Protein AF-A0A848WDE3-F1 (afdb_monomer_lite)

Structure (mmCIF, N/CA/C/O backbone):
data_AF-A0A848WDE3-F1
#
_entry.id   AF-A0A848WDE3-F1
#
loop_
_atom_site.group_PDB
_atom_site.id
_atom_site.type_symbol
_atom_site.label_atom_id
_atom_site.label_alt_id
_atom_site.label_comp_id
_atom_site.label_asym_id
_atom_site.label_entity_id
_atom_site.label_seq_id
_atom_site.pdbx_PDB_ins_code
_atom_site.Cartn_x
_atom_site.Cartn_y
_atom_site.Cartn_z
_atom_site.occupancy
_atom_site.B_iso_or_equiv
_atom_site.auth_seq_id
_atom_site.auth_comp_id
_atom_site.auth_asym_id
_atom_site.auth_atom_id
_atom_site.pdbx_PDB_model_num
ATOM 1 N N . MET A 1 1 ? 12.194 -6.482 -6.411 1.00 38.22 1 MET A N 1
ATOM 2 C CA . MET A 1 1 ? 11.096 -7.469 -6.419 1.00 38.22 1 MET A CA 1
ATOM 3 C C . MET A 1 1 ? 10.089 -7.005 -5.392 1.00 38.22 1 MET A C 1
ATOM 5 O O . MET 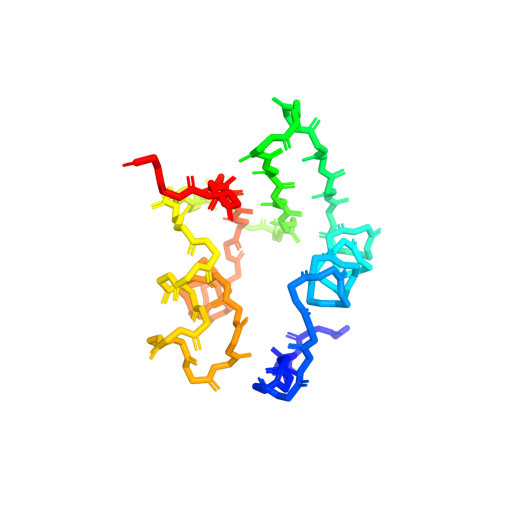A 1 1 ? 10.497 -6.881 -4.248 1.00 38.22 1 MET A O 1
ATOM 9 N N . VAL A 1 2 ? 8.825 -6.813 -5.764 1.00 41.25 2 VAL A N 1
ATOM 10 C CA . VAL A 1 2 ? 7.710 -7.017 -4.822 1.00 41.25 2 VAL A CA 1
ATOM 11 C C . VAL A 1 2 ? 6.740 -8.004 -5.457 1.00 41.25 2 VAL A C 1
ATOM 13 O O . VAL A 1 2 ? 5.555 -7.754 -5.580 1.00 41.25 2 VAL A O 1
ATOM 16 N N . ALA A 1 3 ? 7.279 -9.140 -5.898 1.00 42.62 3 ALA A N 1
ATOM 17 C CA . ALA A 1 3 ? 6.444 -10.280 -6.221 1.00 42.62 3 ALA A CA 1
ATOM 18 C C . ALA A 1 3 ? 5.908 -10.830 -4.889 1.00 42.62 3 ALA A C 1
ATOM 20 O O . ALA A 1 3 ? 6.680 -11.377 -4.103 1.00 42.62 3 ALA A O 1
ATOM 21 N N . GLY A 1 4 ? 4.615 -10.649 -4.616 1.00 55.66 4 GLY A N 1
ATOM 22 C CA . GLY A 1 4 ? 3.922 -11.362 -3.538 1.00 55.66 4 GLY A CA 1
ATOM 23 C C . GLY A 1 4 ? 4.233 -10.907 -2.109 1.00 55.66 4 GLY A C 1
ATOM 24 O O . GLY A 1 4 ? 4.322 -11.751 -1.218 1.00 55.66 4 GLY A O 1
ATOM 25 N N . ALA A 1 5 ? 4.387 -9.602 -1.857 1.00 68.06 5 ALA A N 1
ATOM 26 C CA . ALA A 1 5 ? 4.349 -9.126 -0.475 1.00 68.06 5 ALA A CA 1
ATOM 27 C C . ALA A 1 5 ? 2.942 -9.371 0.086 1.00 68.06 5 ALA A C 1
ATOM 29 O O . ALA A 1 5 ? 1.984 -8.738 -0.334 1.00 68.06 5 ALA A O 1
ATOM 30 N N . ALA A 1 6 ? 2.818 -10.312 1.013 1.00 85.12 6 ALA A N 1
ATOM 31 C CA . ALA A 1 6 ? 1.633 -10.455 1.838 1.00 85.12 6 ALA A CA 1
ATOM 32 C C . ALA A 1 6 ? 1.971 -9.960 3.246 1.00 85.12 6 ALA A C 1
ATOM 34 O O . ALA A 1 6 ? 3.031 -10.284 3.788 1.00 85.12 6 ALA A O 1
ATOM 35 N N . LEU A 1 7 ? 1.084 -9.168 3.837 1.00 91.75 7 LEU A N 1
ATOM 36 C CA . LEU A 1 7 ? 1.172 -8.766 5.233 1.00 91.75 7 LEU A CA 1
ATOM 37 C C . LEU A 1 7 ? 0.336 -9.723 6.081 1.00 91.75 7 LEU A C 1
ATOM 39 O O . LEU A 1 7 ? -0.816 -10.008 5.764 1.00 91.75 7 LEU A O 1
ATOM 43 N N . SER A 1 8 ? 0.929 -10.221 7.168 1.00 89.75 8 SER A N 1
ATOM 44 C CA . SER A 1 8 ? 0.253 -11.158 8.068 1.00 89.75 8 SER A CA 1
ATOM 45 C C . SER A 1 8 ? -0.988 -10.530 8.707 1.00 89.75 8 SER A C 1
ATOM 47 O O . SER A 1 8 ? -0.969 -9.371 9.132 1.00 89.75 8 SER A O 1
ATOM 49 N N . ALA A 1 9 ? -2.044 -11.334 8.853 1.00 88.94 9 ALA A N 1
ATOM 50 C CA . ALA A 1 9 ? -3.253 -10.955 9.575 1.00 88.94 9 ALA A CA 1
ATOM 51 C C . ALA A 1 9 ? -3.004 -10.710 11.075 1.00 88.94 9 ALA A C 1
ATOM 53 O O . ALA A 1 9 ? -3.784 -9.990 11.696 1.00 88.94 9 ALA A O 1
ATOM 54 N N . ASP A 1 10 ? -1.912 -11.241 11.636 1.00 92.44 10 ASP A N 1
ATOM 55 C CA . ASP A 1 10 ? -1.578 -11.136 13.064 1.00 92.44 10 ASP A CA 1
ATOM 56 C C . ASP A 1 10 ? -0.977 -9.777 13.464 1.00 92.44 10 ASP A C 1
ATOM 58 O O . ASP A 1 10 ? -0.828 -9.496 14.652 1.00 92.44 10 ASP A O 1
ATOM 62 N N . LEU A 1 11 ? -0.622 -8.923 12.497 1.00 94.44 11 LEU A N 1
ATOM 63 C CA . LEU A 1 11 ? -0.069 -7.597 12.783 1.00 94.44 11 LEU A CA 1
ATOM 64 C C . LEU A 1 11 ? -1.104 -6.713 13.495 1.00 94.44 11 LEU A C 1
ATOM 66 O O . LEU A 1 11 ? -2.292 -6.725 13.177 1.00 94.44 11 LEU A O 1
ATOM 70 N N . SER A 1 12 ? -0.673 -5.870 14.426 1.00 95.38 12 SER A N 1
ATOM 71 C CA . SER A 1 12 ? -1.489 -4.734 14.865 1.00 95.38 12 SER A CA 1
ATOM 72 C C . SER A 1 12 ? -1.664 -3.717 13.728 1.00 95.38 12 SER A C 1
ATOM 74 O O . SER A 1 12 ? -0.885 -3.691 12.775 1.00 95.38 12 SER A O 1
ATOM 76 N N . ASP A 1 13 ? -2.655 -2.826 13.832 1.00 94.00 13 ASP A N 1
ATOM 77 C CA . ASP A 1 13 ? -2.865 -1.764 12.832 1.00 94.00 13 ASP A CA 1
ATOM 78 C C . ASP A 1 13 ? -1.617 -0.888 12.645 1.00 94.00 13 ASP A C 1
ATOM 80 O O . ASP A 1 13 ? -1.284 -0.489 11.530 1.00 94.00 13 ASP A O 1
ATOM 84 N N . ALA A 1 14 ? -0.891 -0.623 13.735 1.00 94.19 14 ALA A N 1
ATOM 85 C CA . ALA A 1 14 ? 0.333 0.168 13.710 1.00 94.19 14 ALA A CA 1
ATOM 86 C C . ALA A 1 14 ? 1.484 -0.568 13.006 1.00 94.19 14 ALA A C 1
ATOM 88 O O . ALA A 1 14 ? 2.201 0.035 12.208 1.00 94.19 14 ALA A O 1
ATOM 89 N N . GLU A 1 15 ? 1.657 -1.865 13.274 1.00 96.12 15 GLU A N 1
ATOM 90 C CA . GLU A 1 15 ? 2.669 -2.688 12.600 1.00 96.12 15 GLU A CA 1
ATOM 91 C C . GLU A 1 15 ? 2.352 -2.849 11.115 1.00 96.12 15 GLU A C 1
ATOM 93 O O . GLU A 1 15 ? 3.247 -2.746 10.279 1.00 96.12 15 GLU A O 1
ATOM 98 N N . TRP A 1 16 ? 1.074 -3.023 10.782 1.00 95.38 16 TRP A N 1
ATOM 99 C CA . TRP A 1 16 ? 0.603 -3.089 9.407 1.00 95.38 16 TRP A CA 1
ATOM 100 C C . TRP A 1 16 ? 0.876 -1.783 8.652 1.00 95.38 16 TRP A C 1
ATOM 102 O O . TRP A 1 16 ? 1.473 -1.806 7.577 1.00 95.38 16 TRP A O 1
ATOM 112 N N . LEU A 1 17 ? 0.528 -0.629 9.237 1.00 95.31 17 LEU A N 1
ATOM 113 C CA . LEU A 1 17 ? 0.809 0.685 8.644 1.00 95.31 17 LEU A CA 1
ATOM 114 C C . LEU A 1 17 ? 2.309 0.921 8.470 1.00 95.31 17 LEU A C 1
ATOM 116 O O . LEU A 1 17 ? 2.730 1.513 7.475 1.00 95.31 17 LEU A O 1
ATOM 120 N N . LYS A 1 18 ? 3.125 0.458 9.422 1.00 95.81 18 LYS A N 1
ATOM 121 C CA . LYS A 1 18 ? 4.580 0.534 9.311 1.00 95.81 18 LYS A CA 1
ATOM 122 C C . LYS A 1 18 ? 5.091 -0.331 8.155 1.00 95.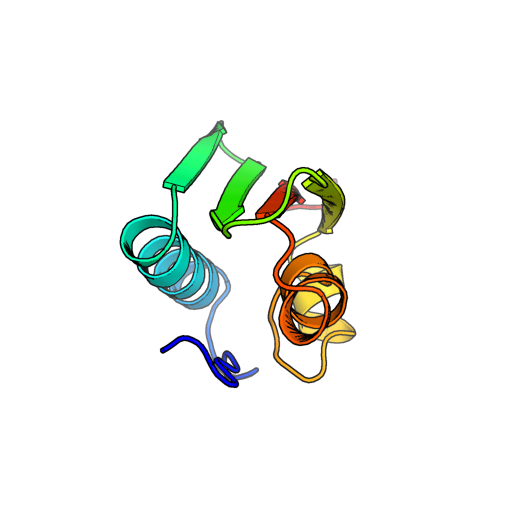81 18 LYS A C 1
ATOM 124 O O . LYS A 1 18 ? 5.884 0.154 7.357 1.00 95.81 18 LYS A O 1
ATOM 129 N N . ALA A 1 19 ? 4.625 -1.570 8.034 1.00 95.62 19 ALA A N 1
ATOM 130 C CA . ALA A 1 19 ? 5.030 -2.456 6.947 1.00 95.62 19 ALA A CA 1
ATOM 131 C C . ALA A 1 19 ? 4.603 -1.906 5.576 1.00 95.62 19 ALA A C 1
ATOM 133 O O . ALA A 1 19 ? 5.394 -1.902 4.636 1.00 95.62 19 ALA A O 1
ATOM 134 N N . LEU A 1 20 ? 3.386 -1.362 5.472 1.00 95.62 20 LEU A N 1
ATOM 135 C CA . LEU A 1 20 ? 2.926 -0.707 4.250 1.00 95.62 20 LEU A CA 1
ATOM 136 C C . LEU A 1 20 ? 3.774 0.524 3.902 1.00 95.62 20 LEU A C 1
ATOM 138 O O . LEU A 1 20 ? 4.074 0.751 2.731 1.00 95.62 20 LEU A O 1
ATOM 142 N N . ARG A 1 21 ? 4.176 1.312 4.907 1.00 96.25 21 ARG A N 1
ATOM 143 C CA . ARG A 1 21 ? 5.111 2.423 4.710 1.00 96.25 21 ARG A CA 1
ATOM 144 C C . ARG A 1 21 ? 6.439 1.935 4.153 1.00 96.25 21 ARG A C 1
ATOM 146 O O . ARG A 1 21 ? 6.897 2.512 3.178 1.00 96.25 21 ARG A O 1
ATOM 153 N N . ASP A 1 22 ? 7.019 0.888 4.735 1.00 95.62 22 ASP A N 1
ATOM 154 C CA . ASP A 1 22 ? 8.303 0.344 4.284 1.00 95.62 22 ASP A CA 1
ATOM 155 C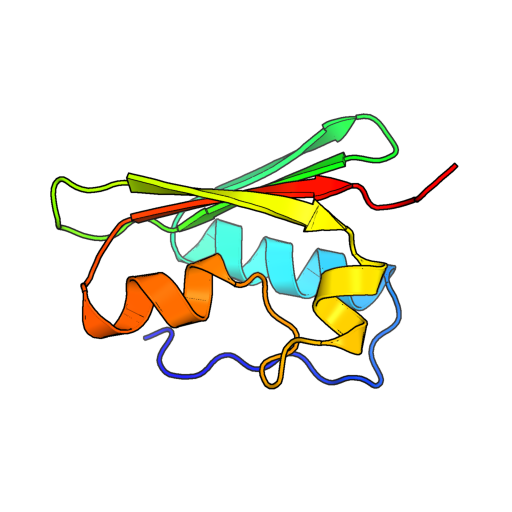 C . ASP A 1 22 ? 8.222 -0.093 2.800 1.00 95.62 22 ASP A C 1
ATOM 157 O O . ASP A 1 22 ? 9.140 0.169 2.021 1.00 95.62 22 ASP A O 1
ATOM 161 N N . ILE A 1 23 ? 7.095 -0.687 2.379 1.00 93.38 23 ILE A N 1
ATOM 162 C CA . ILE A 1 23 ? 6.821 -1.020 0.968 1.00 93.38 23 ILE A CA 1
ATOM 163 C C . ILE A 1 23 ? 6.738 0.251 0.113 1.00 93.38 23 ILE A C 1
ATOM 165 O O . ILE A 1 23 ? 7.416 0.359 -0.908 1.00 93.38 23 ILE A O 1
ATOM 169 N N . GLY A 1 24 ? 5.926 1.226 0.532 1.00 93.81 24 GLY A N 1
ATOM 170 C CA . GLY A 1 24 ? 5.766 2.491 -0.182 1.00 93.81 24 GLY A CA 1
ATOM 171 C C . GLY A 1 24 ? 7.086 3.244 -0.340 1.00 93.81 24 GLY A C 1
ATOM 172 O O . GLY A 1 24 ? 7.369 3.739 -1.416 1.00 93.81 24 GLY A O 1
ATOM 173 N N . GLU A 1 25 ? 7.929 3.292 0.689 1.00 93.69 25 GLU A N 1
ATOM 174 C CA . GLU A 1 25 ? 9.249 3.938 0.639 1.00 93.69 25 GLU A CA 1
ATOM 175 C C . GLU A 1 25 ? 10.268 3.171 -0.225 1.00 93.69 25 GLU A C 1
ATOM 177 O O . GLU A 1 25 ? 11.232 3.768 -0.701 1.00 93.69 25 GLU A O 1
ATOM 182 N N . THR A 1 26 ? 10.055 1.871 -0.457 1.00 93.56 26 THR A N 1
ATOM 183 C CA . THR A 1 26 ? 10.918 1.046 -1.320 1.00 93.56 26 THR A CA 1
ATOM 184 C C . THR A 1 26 ? 10.566 1.196 -2.801 1.00 93.56 26 THR A C 1
ATOM 186 O O . THR A 1 26 ? 11.462 1.275 -3.642 1.00 93.56 26 THR A O 1
ATOM 189 N N . ASP A 1 27 ? 9.274 1.237 -3.130 1.00 91.06 27 ASP A N 1
ATOM 190 C CA . ASP A 1 27 ? 8.776 1.139 -4.509 1.00 91.06 27 ASP A CA 1
ATOM 191 C C . ASP A 1 27 ? 8.050 2.396 -5.017 1.00 91.06 27 ASP A C 1
ATOM 193 O O . ASP A 1 27 ? 7.525 2.401 -6.131 1.00 91.06 27 ASP A O 1
ATOM 197 N N . GLY A 1 28 ? 7.999 3.462 -4.224 1.00 93.94 28 GLY A N 1
ATOM 198 C CA . GLY A 1 28 ? 7.355 4.720 -4.587 1.00 93.94 28 GLY A CA 1
ATOM 199 C C . GLY A 1 28 ? 7.373 5.715 -3.430 1.00 93.94 28 GLY A C 1
ATOM 200 O O . GLY A 1 28 ? 8.433 6.214 -3.053 1.00 93.94 28 GLY A O 1
ATOM 201 N N . TYR A 1 29 ? 6.202 6.024 -2.862 1.00 95.31 29 TYR A N 1
ATOM 202 C CA . TYR A 1 29 ? 6.138 6.798 -1.621 1.00 95.31 29 TYR A CA 1
ATOM 203 C C . TYR A 1 29 ? 4.999 6.372 -0.696 1.00 95.31 29 TYR A C 1
ATOM 205 O O . TYR A 1 29 ? 3.947 5.891 -1.116 1.00 95.31 29 TYR A O 1
ATOM 213 N N . PHE A 1 30 ? 5.185 6.654 0.589 1.00 97.62 30 PHE A N 1
ATOM 214 C CA . PHE A 1 30 ? 4.133 6.628 1.594 1.00 97.62 30 PHE A CA 1
ATOM 215 C C . PHE A 1 30 ? 3.997 8.012 2.229 1.00 97.62 30 PHE A C 1
ATOM 217 O O . PHE A 1 30 ? 4.991 8.684 2.499 1.00 97.62 30 PHE A O 1
ATOM 224 N N . SER A 1 31 ? 2.768 8.445 2.498 1.00 97.12 31 SER A N 1
ATOM 225 C CA . SER A 1 31 ? 2.509 9.719 3.168 1.00 97.12 31 SER A CA 1
ATOM 226 C C . SER A 1 31 ? 1.345 9.618 4.143 1.00 97.12 31 SER A C 1
ATOM 228 O O . SER A 1 31 ? 0.288 9.087 3.815 1.00 97.12 31 SER A O 1
ATOM 230 N N . SER A 1 32 ? 1.515 10.179 5.341 1.00 96.00 32 SER A N 1
ATOM 231 C CA . SER A 1 32 ? 0.383 10.455 6.228 1.00 96.00 32 SER A CA 1
ATOM 232 C C . SER A 1 32 ? -0.341 11.708 5.737 1.00 96.00 32 SER A C 1
ATOM 234 O O . SER A 1 32 ? 0.268 12.757 5.538 1.00 96.00 32 SER A O 1
ATOM 236 N N . LEU A 1 33 ? -1.660 11.612 5.579 1.00 95.69 33 LEU A N 1
ATOM 237 C CA . LEU A 1 33 ? -2.538 12.698 5.133 1.00 95.69 33 LEU A CA 1
ATOM 238 C C . LEU A 1 33 ? -3.299 13.333 6.309 1.00 95.69 33 LEU A C 1
ATOM 240 O O . LEU A 1 33 ? -4.407 13.852 6.164 1.00 95.69 33 LEU A O 1
ATOM 244 N N . GLY A 1 34 ? -2.709 13.259 7.501 1.00 92.81 34 GLY A N 1
ATOM 245 C CA . GLY A 1 34 ? -3.301 13.678 8.765 1.00 92.81 34 GLY A CA 1
ATOM 246 C C . GLY A 1 34 ? -3.457 12.510 9.736 1.00 92.81 34 GLY A C 1
ATOM 247 O O . GLY A 1 34 ? -2.909 11.433 9.547 1.00 92.81 34 GLY A O 1
ATOM 248 N N . ARG A 1 35 ? -4.226 12.721 10.808 1.00 91.06 35 ARG A N 1
ATOM 249 C CA . ARG A 1 35 ? -4.286 11.782 11.947 1.00 91.06 35 ARG A CA 1
ATOM 250 C C . ARG A 1 35 ? -5.010 10.457 11.689 1.00 91.06 35 ARG A C 1
ATOM 252 O O . ARG A 1 35 ? -4.999 9.613 12.572 1.00 91.06 35 ARG A O 1
ATOM 259 N N . LYS A 1 36 ? -5.746 10.337 10.584 1.00 94.50 36 LYS A N 1
ATOM 260 C CA . LYS A 1 36 ? -6.628 9.187 10.312 1.00 94.50 36 LYS A CA 1
ATOM 261 C C . LYS A 1 36 ? -6.564 8.721 8.857 1.00 94.50 36 LYS A C 1
ATOM 263 O O . LYS A 1 36 ? -7.454 7.996 8.418 1.00 94.50 36 LYS A O 1
ATOM 268 N N . HIS A 1 37 ? -5.587 9.207 8.095 1.00 96.50 37 HIS A N 1
ATOM 269 C CA . HIS A 1 37 ? -5.489 8.913 6.674 1.00 96.50 37 HIS A CA 1
ATOM 270 C C . HIS A 1 37 ? -4.039 8.758 6.246 1.00 96.50 37 HIS A C 1
ATOM 272 O O . HIS A 1 37 ? -3.166 9.513 6.682 1.00 96.50 37 HIS A O 1
ATOM 278 N N . ALA A 1 38 ? -3.829 7.855 5.300 1.00 97.56 38 ALA A N 1
ATOM 279 C CA . ALA A 1 38 ? -2.553 7.637 4.648 1.00 97.56 38 ALA A CA 1
ATOM 280 C C . ALA A 1 38 ? -2.731 7.501 3.134 1.00 97.56 38 ALA A C 1
ATOM 282 O O . ALA A 1 38 ? -3.825 7.234 2.638 1.00 97.56 38 ALA A O 1
ATOM 283 N N . ALA A 1 39 ? -1.639 7.675 2.404 1.00 98.12 39 ALA A N 1
ATOM 284 C CA . ALA A 1 39 ? -1.526 7.321 1.005 1.00 98.12 39 ALA A CA 1
ATOM 285 C C . ALA A 1 39 ? -0.291 6.453 0.791 1.00 98.12 39 ALA A C 1
ATOM 287 O O . ALA A 1 39 ? 0.776 6.745 1.332 1.00 98.12 39 ALA A O 1
ATOM 288 N N . VAL A 1 40 ? -0.442 5.421 -0.033 1.00 97.94 40 VAL A N 1
ATOM 289 C CA . VAL A 1 40 ? 0.669 4.639 -0.572 1.00 97.94 40 VAL A CA 1
ATOM 290 C C . VAL A 1 40 ? 0.623 4.715 -2.088 1.00 97.94 40 VAL A C 1
ATOM 292 O O . VAL A 1 40 ? -0.422 4.499 -2.704 1.00 97.94 40 VAL A O 1
ATOM 295 N N . PHE A 1 41 ? 1.757 5.052 -2.680 1.00 97.25 41 PHE A N 1
ATOM 296 C CA . PHE A 1 41 ? 1.970 5.053 -4.112 1.00 97.25 41 PHE A CA 1
ATOM 297 C C . PHE A 1 41 ? 3.093 4.089 -4.448 1.00 97.25 41 PHE A C 1
ATOM 299 O O . PHE A 1 41 ? 4.154 4.132 -3.830 1.00 97.25 41 PHE A O 1
ATOM 306 N N . VAL A 1 42 ? 2.855 3.258 -5.452 1.00 95.25 42 VAL A N 1
ATOM 307 C CA . VAL A 1 42 ? 3.847 2.352 -6.021 1.00 95.25 42 VAL A CA 1
ATOM 308 C C . VAL A 1 42 ? 4.052 2.738 -7.475 1.00 95.25 42 VAL A C 1
ATOM 310 O O . VAL A 1 42 ? 3.095 2.809 -8.252 1.00 95.25 42 VAL A O 1
ATOM 313 N N . GLU A 1 43 ? 5.307 2.994 -7.829 1.00 93.81 43 GLU A N 1
ATOM 314 C CA . GLU A 1 43 ? 5.713 3.398 -9.165 1.00 93.81 43 GLU A CA 1
ATOM 315 C C . GLU A 1 43 ? 6.077 2.177 -10.014 1.00 93.81 43 GLU A C 1
ATOM 317 O O . GLU A 1 43 ? 6.844 1.293 -9.613 1.00 93.81 43 GLU A O 1
ATOM 322 N N . ARG A 1 44 ? 5.517 2.135 -11.223 1.00 92.94 44 ARG A N 1
ATOM 323 C CA . ARG A 1 44 ? 5.805 1.150 -12.265 1.00 92.94 44 ARG A CA 1
ATOM 324 C C . ARG A 1 44 ? 5.914 1.854 -13.621 1.00 92.94 44 ARG A C 1
ATOM 326 O O . ARG A 1 44 ? 5.662 3.048 -13.754 1.00 92.94 44 ARG A O 1
ATOM 333 N N . SER A 1 45 ? 6.338 1.120 -14.645 1.00 86.00 45 SER A N 1
ATOM 334 C CA . SER A 1 45 ? 6.824 1.723 -15.896 1.00 86.00 45 SER A CA 1
ATOM 335 C C . SER A 1 45 ? 5.746 2.090 -16.928 1.00 86.00 45 SER A C 1
ATOM 337 O O . SER A 1 45 ? 6.079 2.705 -17.940 1.00 86.00 45 SER A O 1
ATOM 339 N N . HIS A 1 46 ? 4.479 1.704 -16.741 1.00 83.50 46 HIS A N 1
ATOM 340 C CA . HIS A 1 46 ? 3.422 1.954 -17.732 1.00 83.50 46 HIS A CA 1
ATOM 341 C C . HIS A 1 46 ? 2.620 3.232 -17.450 1.00 83.50 46 HIS A C 1
ATOM 343 O O . HIS A 1 46 ? 2.459 3.657 -16.313 1.00 83.50 46 HIS A O 1
ATOM 349 N N . GLY A 1 47 ? 2.045 3.818 -18.507 1.00 87.19 47 GLY A N 1
ATOM 350 C CA . GLY A 1 47 ? 1.312 5.092 -18.458 1.00 87.19 47 GLY A CA 1
ATOM 351 C C . GLY A 1 47 ? -0.090 5.046 -17.837 1.00 87.19 47 GLY A C 1
ATOM 352 O O . GLY A 1 47 ? -0.870 5.971 -18.053 1.00 87.19 47 GLY A O 1
ATOM 353 N N . THR A 1 48 ? -0.445 3.986 -17.110 1.00 94.38 48 THR A N 1
ATOM 354 C CA . THR A 1 48 ? -1.734 3.878 -16.414 1.00 94.38 48 THR A CA 1
ATOM 355 C C . THR A 1 48 ? -1.513 3.939 -14.910 1.00 94.38 48 THR A C 1
ATOM 357 O O . THR A 1 48 ? -0.670 3.222 -14.373 1.00 94.38 48 THR A O 1
ATOM 360 N N . LEU A 1 49 ? -2.301 4.788 -14.248 1.00 96.25 49 LEU A N 1
ATOM 361 C CA . LEU A 1 49 ? -2.369 4.899 -12.797 1.00 96.25 49 LEU A CA 1
ATOM 362 C C . LEU A 1 49 ? -3.695 4.317 -12.309 1.00 96.25 49 LEU A C 1
ATOM 364 O O . LEU A 1 49 ? -4.760 4.844 -12.637 1.00 96.25 49 LEU A O 1
ATOM 368 N N . PHE A 1 50 ? -3.634 3.255 -11.513 1.00 96.94 50 PHE A N 1
ATOM 369 C CA . PHE A 1 50 ? -4.793 2.765 -10.777 1.00 96.94 50 PHE A CA 1
ATOM 370 C C . PHE A 1 50 ? -4.957 3.552 -9.472 1.00 96.94 50 PHE A C 1
ATOM 372 O O . PHE A 1 50 ? -3.978 3.794 -8.769 1.00 96.94 50 PHE A O 1
ATOM 379 N N . VAL A 1 51 ? -6.182 3.960 -9.136 1.00 97.75 51 VAL A N 1
ATOM 380 C CA . VAL A 1 51 ? -6.459 4.722 -7.909 1.00 97.75 51 VAL A CA 1
ATOM 381 C C . VAL A 1 51 ? -7.561 4.041 -7.109 1.00 97.75 51 VAL A C 1
ATOM 383 O O . VAL A 1 51 ? -8.632 3.769 -7.654 1.00 97.75 51 VAL A O 1
ATOM 386 N N . SER A 1 52 ? -7.318 3.800 -5.820 1.00 97.25 52 SER A N 1
ATOM 387 C CA . SER A 1 52 ? -8.298 3.227 -4.890 1.00 97.25 52 SER A CA 1
ATOM 388 C C . SER A 1 52 ? -8.447 4.051 -3.611 1.00 97.25 52 SER A C 1
ATOM 390 O O . SER A 1 52 ? -7.528 4.742 -3.169 1.00 97.25 52 SER A O 1
ATOM 392 N N . PHE A 1 53 ? -9.637 3.967 -3.017 1.00 97.38 53 PHE A N 1
ATOM 393 C CA . PHE A 1 53 ? -9.971 4.547 -1.720 1.00 97.38 53 PHE A CA 1
ATOM 394 C C . PHE A 1 53 ? -10.478 3.423 -0.834 1.00 97.38 53 PHE A C 1
ATOM 396 O O . PHE A 1 53 ? -11.491 2.795 -1.140 1.00 97.38 53 PHE A O 1
ATOM 403 N N . GLU A 1 54 ? -9.752 3.144 0.235 1.00 96.69 54 GLU A N 1
ATOM 404 C CA . GLU A 1 54 ? -9.949 1.946 1.039 1.00 96.69 54 GLU A CA 1
ATOM 405 C C . GLU A 1 54 ? -9.934 2.297 2.528 1.00 96.69 54 GLU A C 1
ATOM 407 O O . GLU A 1 54 ? -9.486 3.369 2.939 1.00 96.69 54 GLU A O 1
ATOM 412 N N . THR A 1 55 ? -10.447 1.398 3.363 1.00 96.31 55 THR A N 1
ATOM 413 C CA . THR A 1 55 ? -10.311 1.512 4.818 1.00 96.31 55 THR A CA 1
ATOM 414 C C . THR A 1 55 ? -9.359 0.443 5.318 1.00 96.31 55 THR A C 1
ATOM 416 O O . THR A 1 55 ? -9.325 -0.656 4.766 1.00 96.31 55 THR A O 1
ATOM 419 N N . LEU A 1 56 ? -8.614 0.737 6.385 1.00 95.19 56 LEU A N 1
ATOM 420 C CA . LEU A 1 56 ? -7.695 -0.229 6.992 1.00 95.19 56 LEU A CA 1
ATOM 421 C C . LEU A 1 56 ? -8.434 -1.527 7.348 1.00 95.19 56 LEU A C 1
ATOM 423 O O . LEU A 1 56 ? -7.992 -2.613 6.982 1.00 95.19 56 LEU A O 1
ATOM 427 N N . PHE A 1 57 ? -9.611 -1.415 7.974 1.00 92.94 57 PHE A N 1
ATOM 428 C CA . PHE A 1 57 ? -10.452 -2.571 8.291 1.00 92.94 57 PHE A CA 1
ATOM 429 C C . PHE A 1 57 ? -10.866 -3.368 7.045 1.00 92.94 57 PHE A C 1
ATOM 431 O O . PHE A 1 57 ? -10.811 -4.596 7.061 1.00 92.94 57 PHE A O 1
ATOM 438 N N . GLY A 1 58 ? -11.263 -2.686 5.965 1.00 93.88 58 GLY A N 1
ATOM 439 C CA . GLY A 1 58 ? -11.681 -3.335 4.722 1.00 93.88 58 GLY A CA 1
ATOM 440 C C . GLY A 1 58 ? -10.536 -4.104 4.073 1.00 93.88 58 GLY A C 1
ATOM 441 O O . GLY A 1 58 ? -10.702 -5.273 3.735 1.00 93.88 58 GLY A O 1
ATOM 442 N N . ILE A 1 59 ? -9.357 -3.481 3.994 1.00 94.88 59 ILE A N 1
ATOM 443 C CA . ILE A 1 59 ? -8.144 -4.115 3.468 1.00 94.88 59 ILE A CA 1
ATOM 444 C C . ILE A 1 59 ? -7.829 -5.377 4.272 1.00 94.88 59 ILE A C 1
ATOM 446 O O . ILE A 1 59 ? -7.710 -6.459 3.709 1.00 94.88 59 ILE A O 1
ATOM 450 N N . ARG A 1 60 ? -7.768 -5.258 5.600 1.00 90.81 60 ARG A N 1
ATOM 451 C CA . ARG A 1 60 ? -7.378 -6.364 6.481 1.00 90.81 60 ARG A CA 1
ATOM 452 C C . ARG A 1 60 ? -8.399 -7.499 6.565 1.00 90.81 60 ARG A C 1
ATOM 454 O O . ARG A 1 60 ? -8.018 -8.610 6.912 1.00 90.81 60 ARG A O 1
ATOM 461 N N . SER A 1 61 ? -9.674 -7.229 6.287 1.00 87.62 61 SER A N 1
ATOM 462 C CA . SER A 1 61 ? -10.741 -8.237 6.378 1.00 87.62 61 SER A CA 1
ATOM 463 C C . SER A 1 61 ? -10.980 -8.992 5.072 1.00 87.62 61 SER A C 1
ATOM 465 O O . SER A 1 61 ? -11.537 -10.085 5.105 1.00 87.62 61 SER A O 1
ATOM 467 N N .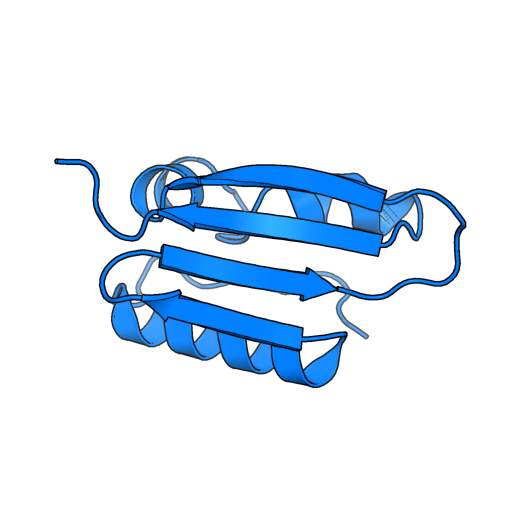 VAL A 1 62 ? -10.634 -8.391 3.928 1.00 79.31 62 VAL A N 1
ATOM 468 C CA . VAL A 1 62 ? -11.046 -8.885 2.601 1.00 79.31 62 VAL A CA 1
ATOM 469 C C . VAL A 1 62 ? -9.856 -9.253 1.716 1.00 79.31 62 VAL A C 1
ATOM 471 O O . VAL A 1 62 ? -9.995 -10.111 0.849 1.00 79.31 62 VAL A O 1
ATOM 474 N N . SER A 1 63 ? -8.694 -8.628 1.912 1.00 81.50 63 SER A N 1
ATOM 475 C CA . SER A 1 63 ? -7.511 -8.895 1.093 1.00 81.50 63 SER A CA 1
ATOM 476 C C . SER A 1 63 ? -6.839 -10.208 1.494 1.00 81.50 63 SER A C 1
ATOM 478 O O . SER A 1 63 ? -6.463 -10.381 2.653 1.00 81.50 63 SER A O 1
ATOM 480 N N . GLU A 1 64 ? -6.617 -11.107 0.530 1.00 82.94 64 GLU A N 1
ATOM 481 C CA . GLU A 1 64 ? -5.827 -12.330 0.747 1.00 82.94 64 GLU A CA 1
ATOM 482 C C . GLU A 1 64 ? -4.352 -12.012 1.041 1.00 82.94 64 GLU A C 1
ATOM 484 O O . GLU A 1 64 ? -3.706 -12.712 1.819 1.00 82.94 64 GLU A O 1
ATOM 489 N N . SER A 1 65 ? -3.824 -10.934 0.453 1.00 90.00 65 SER A N 1
ATOM 490 C CA . SER A 1 65 ? -2.457 -10.457 0.681 1.00 90.00 65 SER A CA 1
ATOM 491 C C . SER A 1 65 ? -2.347 -9.550 1.908 1.00 90.00 65 SER A C 1
ATOM 493 O O . SER A 1 65 ? -1.246 -9.178 2.305 1.00 90.00 65 SER A O 1
ATOM 495 N N . GLY A 1 66 ? -3.468 -9.137 2.503 1.00 93.19 66 GLY A N 1
ATOM 496 C CA . GLY A 1 66 ? -3.479 -8.099 3.529 1.00 93.19 66 GLY A CA 1
ATOM 497 C C . GLY A 1 66 ? -2.998 -6.735 3.017 1.00 93.19 66 GLY A C 1
ATOM 498 O O . GLY A 1 66 ? -2.738 -5.854 3.831 1.00 93.19 66 GLY A O 1
ATOM 499 N N . LEU A 1 67 ? -2.862 -6.538 1.702 1.00 95.12 67 LEU A N 1
ATOM 500 C CA . LEU A 1 67 ? -2.494 -5.269 1.074 1.00 95.12 67 LEU A CA 1
ATOM 501 C C . LEU A 1 67 ? -3.697 -4.611 0.383 1.00 95.12 67 LEU A C 1
ATOM 503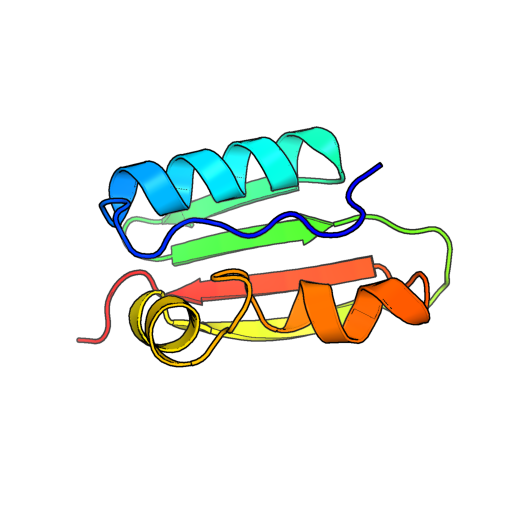 O O . LEU A 1 67 ? -4.678 -5.294 0.079 1.00 95.12 67 LEU A O 1
ATOM 507 N N . PRO A 1 68 ? -3.632 -3.291 0.116 1.00 95.94 68 PRO A N 1
ATOM 508 C CA . PRO A 1 68 ? -4.608 -2.611 -0.728 1.00 95.94 68 PRO A CA 1
ATOM 509 C C . PRO A 1 68 ? -4.845 -3.297 -2.076 1.00 95.94 68 PRO A C 1
ATOM 511 O O . PRO A 1 68 ? -3.904 -3.798 -2.694 1.00 95.94 68 PRO A O 1
ATOM 514 N N . ILE A 1 69 ? -6.069 -3.212 -2.603 1.00 94.00 69 ILE A N 1
ATOM 515 C CA . ILE A 1 69 ? -6.443 -3.856 -3.879 1.00 94.00 69 ILE A CA 1
ATOM 516 C C . ILE A 1 69 ? -5.587 -3.389 -5.070 1.00 94.00 69 ILE A C 1
ATOM 518 O O . ILE A 1 69 ? -5.446 -4.093 -6.072 1.00 94.00 69 ILE A O 1
ATOM 522 N N . GLY A 1 70 ? -5.000 -2.192 -4.967 1.00 93.19 70 GLY A N 1
ATOM 523 C CA . GLY A 1 70 ? -4.103 -1.642 -5.978 1.00 93.19 70 GLY A CA 1
ATOM 524 C C . GLY A 1 70 ? -2.894 -2.530 -6.272 1.00 93.19 70 GLY A C 1
ATOM 525 O O . GLY A 1 70 ? -2.481 -2.577 -7.431 1.00 93.19 70 GLY A O 1
ATOM 526 N N . PHE A 1 71 ? -2.394 -3.274 -5.278 1.00 92.81 71 PHE A N 1
ATOM 527 C CA . PHE A 1 71 ? -1.285 -4.213 -5.455 1.00 92.81 71 PHE A CA 1
ATOM 528 C C . PHE A 1 71 ? -1.688 -5.354 -6.400 1.00 92.81 71 PHE A C 1
ATOM 530 O O . PHE A 1 71 ? -1.059 -5.547 -7.438 1.00 92.81 71 PHE A O 1
ATOM 537 N N . ASP A 1 72 ? -2.813 -6.020 -6.133 1.00 90.25 72 ASP A N 1
ATOM 538 C CA . ASP A 1 72 ? -3.272 -7.162 -6.936 1.00 90.25 72 ASP A CA 1
ATOM 539 C C . ASP A 1 72 ? -3.705 -6.752 -8.354 1.00 90.25 72 ASP A C 1
ATOM 541 O O . ASP A 1 72 ? -3.423 -7.436 -9.344 1.00 90.25 72 ASP A O 1
ATOM 545 N N . VAL A 1 73 ? -4.390 -5.610 -8.482 1.00 91.00 73 VAL A N 1
ATOM 546 C CA . VAL A 1 73 ? -4.871 -5.118 -9.783 1.00 91.00 73 VAL A CA 1
ATOM 547 C C . VAL A 1 73 ? -3.710 -4.700 -10.684 1.00 91.00 73 VAL A C 1
ATOM 549 O O . VAL A 1 73 ? -3.786 -4.869 -11.907 1.00 91.00 73 VAL A O 1
ATOM 552 N N . SER A 1 74 ? -2.641 -4.156 -10.114 1.00 91.44 74 SER A N 1
ATOM 553 C CA . SER A 1 74 ? -1.601 -3.493 -10.900 1.00 91.44 74 SER A CA 1
ATOM 554 C C . SER A 1 74 ? -0.403 -4.387 -11.207 1.00 91.44 74 SER A C 1
ATOM 556 O O . SER A 1 74 ? 0.225 -4.174 -12.245 1.00 91.44 74 SER A O 1
ATOM 558 N N . GLU A 1 75 ? -0.134 -5.412 -10.386 1.00 82.62 75 GLU A N 1
ATOM 559 C CA . GLU A 1 75 ? 1.030 -6.310 -10.498 1.00 82.62 75 GLU A CA 1
ATOM 560 C C . GLU A 1 75 ? 1.195 -6.874 -11.921 1.00 82.62 75 GLU A C 1
ATOM 562 O O . GLU A 1 75 ? 2.164 -6.579 -12.621 1.00 82.62 75 GLU A O 1
ATOM 567 N N . ASN A 1 76 ? 0.187 -7.599 -12.419 1.00 85.69 76 ASN A N 1
ATOM 568 C CA . ASN A 1 76 ? 0.246 -8.265 -13.730 1.00 85.69 76 ASN A CA 1
ATOM 569 C C . ASN A 1 76 ? 0.175 -7.301 -14.927 1.00 85.69 76 ASN A C 1
ATOM 571 O O . ASN A 1 76 ? 0.334 -7.717 -16.075 1.00 85.69 76 ASN A O 1
ATOM 575 N N . ARG A 1 77 ? -0.114 -6.021 -14.676 1.00 89.94 77 ARG A N 1
ATOM 576 C CA . ARG A 1 77 ? -0.251 -4.978 -15.703 1.00 89.94 77 ARG A CA 1
ATOM 577 C C . ARG A 1 77 ? 0.925 -4.004 -15.699 1.00 89.94 77 ARG A C 1
ATOM 579 O O . ARG A 1 77 ? 1.013 -3.173 -16.601 1.00 89.94 77 ARG A O 1
ATOM 586 N N . ASN A 1 78 ? 1.813 -4.119 -14.707 1.00 90.31 78 ASN A N 1
ATOM 587 C CA . ASN A 1 78 ? 2.942 -3.224 -14.477 1.00 90.31 78 ASN A CA 1
ATOM 588 C C . ASN A 1 78 ? 2.500 -1.742 -14.433 1.00 90.31 78 ASN A C 1
ATOM 590 O O . ASN A 1 78 ? 3.168 -0.845 -14.953 1.00 90.31 78 ASN A O 1
ATOM 594 N N . TRP A 1 79 ? 1.322 -1.503 -13.850 1.00 95.00 79 TRP A N 1
ATOM 595 C CA . TRP A 1 79 ? 0.736 -0.176 -13.660 1.00 95.00 79 TRP A CA 1
ATOM 596 C C . TRP A 1 79 ? 1.189 0.422 -12.336 1.00 95.00 79 TRP A C 1
ATOM 598 O O . TRP A 1 79 ? 1.350 -0.293 -11.348 1.00 95.00 79 TRP A O 1
ATOM 608 N N . SER A 1 80 ? 1.372 1.739 -12.308 1.00 95.69 80 SER A N 1
ATOM 609 C CA . SER A 1 80 ? 1.514 2.442 -11.036 1.00 95.69 80 SER A CA 1
ATOM 610 C C . SER A 1 80 ? 0.168 2.427 -10.316 1.00 95.69 80 SER A C 1
ATOM 612 O O . SER A 1 80 ? -0.887 2.432 -10.962 1.00 95.69 80 SER A O 1
ATOM 614 N N . HIS A 1 81 ? 0.180 2.462 -8.988 1.00 96.69 81 HIS A N 1
ATOM 615 C CA . HIS A 1 81 ? -1.053 2.593 -8.219 1.00 96.69 81 HIS A CA 1
ATOM 616 C C . HIS A 1 81 ? -0.917 3.542 -7.040 1.00 96.69 81 HIS A C 1
ATOM 618 O O . HIS A 1 81 ? 0.124 3.603 -6.396 1.00 96.69 81 HIS A O 1
ATOM 624 N N . LEU A 1 82 ? -1.997 4.269 -6.762 1.00 97.69 82 LEU A N 1
ATOM 625 C CA . LEU A 1 82 ? -2.163 5.137 -5.605 1.00 97.69 82 LEU A CA 1
ATOM 626 C C . LEU A 1 82 ? -3.369 4.661 -4.800 1.00 97.69 82 LEU A C 1
ATOM 628 O O . LEU A 1 82 ? -4.495 4.669 -5.292 1.00 97.69 82 LEU A O 1
ATOM 632 N N . THR A 1 83 ? -3.148 4.316 -3.542 1.00 98.00 83 THR A N 1
ATOM 633 C CA . THR A 1 83 ? -4.225 3.990 -2.611 1.00 98.00 83 THR A CA 1
ATOM 634 C C . THR A 1 83 ? -4.294 5.053 -1.530 1.00 98.00 83 THR A C 1
ATOM 636 O O . THR A 1 83 ? -3.304 5.315 -0.850 1.00 98.00 83 THR A O 1
ATOM 639 N N . MET A 1 84 ? -5.483 5.621 -1.331 1.00 98.19 84 MET A N 1
ATOM 640 C CA . MET A 1 84 ? -5.819 6.442 -0.170 1.00 98.19 84 MET A CA 1
ATOM 641 C C . MET A 1 84 ? -6.530 5.584 0.876 1.00 98.19 84 MET A C 1
ATOM 643 O O . MET A 1 84 ? -7.497 4.894 0.565 1.00 98.19 84 MET A O 1
ATOM 647 N N . ILE A 1 85 ? -6.055 5.634 2.116 1.00 97.88 85 ILE A N 1
ATOM 648 C CA . ILE A 1 85 ? -6.489 4.75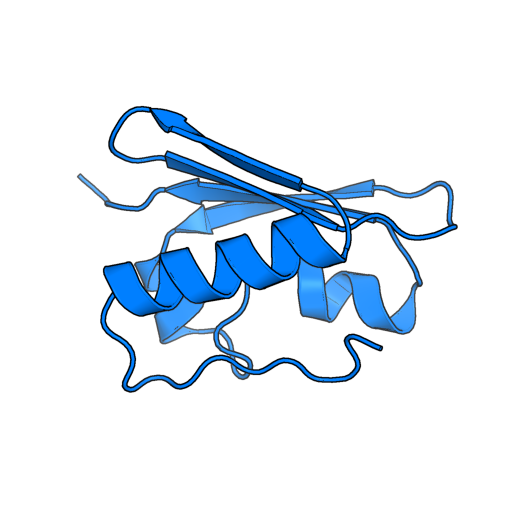1 3.198 1.00 97.88 85 ILE A CA 1
ATOM 649 C C . ILE A 1 85 ? -7.090 5.593 4.315 1.00 97.88 85 ILE A C 1
ATOM 651 O O . ILE A 1 85 ? -6.435 6.505 4.816 1.00 97.88 85 ILE A O 1
ATOM 655 N N . ALA A 1 86 ? -8.310 5.265 4.735 1.00 97.31 86 ALA A N 1
ATOM 656 C CA . ALA A 1 86 ? -8.873 5.722 5.999 1.00 97.31 86 ALA A CA 1
ATOM 657 C C . ALA A 1 86 ? -8.538 4.715 7.109 1.00 97.31 86 ALA A C 1
ATOM 659 O O . ALA A 1 86 ? -8.938 3.550 7.056 1.00 97.31 86 ALA A O 1
ATOM 660 N N . GLU A 1 87 ? -7.808 5.164 8.127 1.00 92.81 87 GLU A N 1
ATOM 661 C CA . GLU A 1 87 ? -7.359 4.325 9.248 1.00 92.81 87 GLU A CA 1
ATOM 662 C C . GLU A 1 87 ? -8.497 4.012 10.231 1.00 92.81 87 GLU A C 1
ATOM 664 O O . GLU A 1 87 ? -8.436 3.033 10.966 1.00 92.81 87 GLU A O 1
ATOM 669 N N . GLN A 1 88 ? -9.557 4.827 10.240 1.00 84.81 88 GLN A N 1
ATOM 670 C CA . GLN A 1 88 ? -10.723 4.658 11.107 1.00 84.81 88 GLN A CA 1
ATOM 671 C C . GLN A 1 88 ? -12.014 4.970 10.346 1.00 84.81 88 GLN A C 1
ATOM 673 O O . GLN A 1 88 ? -12.079 5.947 9.600 1.00 84.81 88 GLN A O 1
ATOM 678 N N . GLN A 1 89 ? -13.053 4.170 10.583 1.00 62.53 89 GLN A N 1
ATOM 679 C CA . GLN A 1 89 ? -14.430 4.463 10.183 1.00 62.53 89 GLN A CA 1
ATOM 680 C C . GLN A 1 89 ? -15.108 5.113 11.396 1.00 62.53 89 GLN A C 1
ATOM 682 O O . GLN A 1 89 ? -15.125 4.511 12.467 1.00 62.53 89 GLN A O 1
ATOM 687 N N . ASN A 1 90 ? -15.545 6.371 11.276 1.00 54.19 90 ASN A N 1
ATOM 688 C CA . ASN A 1 90 ? -16.313 7.023 12.346 1.00 54.19 90 ASN A CA 1
ATOM 689 C C . ASN A 1 90 ? -17.722 6.430 12.435 1.00 54.19 90 ASN A C 1
ATOM 691 O O . ASN A 1 90 ? -18.278 6.107 11.361 1.00 54.19 90 ASN A O 1
#

pLDDT: mean 90.02, std 12.19, range [38.22, 98.19]

Radius of gyration: 12.1 Å; chains: 1; bounding box: 27×26×33 Å

Secondary structure (DSSP, 8-state):
--TT----TTS-HHHHHHHHHHHHHHHEEEEE-STTEEEEEE--SEEEEEEEEEEHHHHHHH-SSSS-HHHHHHHTTTEEEEEEEES---

Foldseek 3Di:
DPPQQADDLPDDLVRLLVVLQVVQVVAPHKDDPDDFKIKGKGDFDDPDEAEEEEELVRLSVPPPRSDPPQCVVCVVVRHIYMYMYGDDDD

Sequence (90 aa):
MVAGAALSADLSDAEWLKALRDIGETDGYFSSLGRKHAAVFVERSHGTLFVSFETLFGIRSVSESGLPIGFDVSENRNWSHLTMIAEQQN